Protein AF-A0A355D6F9-F1 (afdb_monomer)

Foldseek 3Di:
DDPDPVLVQQQKFKWKWAFDWDQDPNDTDTDTDTPDGRFRKDKDWDWDWDQDPVRDIDIDIDIDIGGDPVDDDDPPIWMWMQGPVRDIDIDD

Sequence (92 aa):
MNSSILGKLHKDKMTILRHEEVKVNGITKYKEVEKYVDVPCRLSKEKLSGIGNENAPILTIAHKVFTGPNVDVLEGDKLVITQKSGRIYTFK

Structure (mmCIF, N/CA/C/O backbone):
data_AF-A0A355D6F9-F1
#
_entry.id   AF-A0A355D6F9-F1
#
loop_
_atom_site.group_PDB
_atom_site.id
_atom_site.type_symbol
_atom_site.label_atom_id
_atom_site.label_alt_id
_atom_site.label_comp_id
_atom_site.label_asym_id
_atom_site.label_entity_id
_atom_site.label_seq_id
_atom_site.pdbx_PDB_ins_code
_atom_site.Cartn_x
_atom_site.Cartn_y
_atom_site.Cartn_z
_atom_site.occupancy
_atom_site.B_iso_or_equiv
_atom_site.auth_seq_id
_atom_site.auth_comp_id
_atom_site.auth_asym_id
_atom_site.auth_atom_id
_atom_site.pdbx_PDB_model_num
ATOM 1 N N . MET A 1 1 ? 2.484 -25.593 5.109 1.00 43.25 1 MET A N 1
ATOM 2 C CA . MET A 1 1 ? 1.962 -24.824 3.957 1.00 43.25 1 MET A CA 1
ATOM 3 C C . MET A 1 1 ? 3.104 -24.000 3.396 1.00 43.25 1 MET A C 1
ATOM 5 O O . MET A 1 1 ? 3.691 -23.218 4.132 1.00 43.25 1 MET A O 1
ATOM 9 N N . ASN A 1 2 ? 3.496 -24.284 2.154 1.00 45.09 2 ASN A N 1
ATOM 10 C CA . ASN A 1 2 ? 4.717 -23.785 1.524 1.00 45.09 2 ASN A CA 1
ATOM 11 C C . ASN A 1 2 ? 4.725 -22.252 1.456 1.00 45.09 2 ASN A C 1
ATOM 13 O O . ASN A 1 2 ? 4.092 -21.666 0.580 1.00 45.09 2 ASN A O 1
ATOM 17 N N . SER A 1 3 ? 5.467 -21.616 2.369 1.00 54.06 3 SER A N 1
ATOM 18 C CA . SER A 1 3 ? 5.854 -20.205 2.280 1.00 54.06 3 SER A CA 1
ATOM 19 C C . SER A 1 3 ? 6.831 -20.070 1.108 1.00 54.06 3 SER A C 1
ATOM 21 O O . SER A 1 3 ? 8.050 -20.181 1.235 1.00 54.06 3 SER A O 1
ATOM 23 N N . SER A 1 4 ? 6.217 -20.017 -0.072 1.00 65.88 4 SER A N 1
ATOM 24 C CA . SER A 1 4 ? 6.802 -20.043 -1.404 1.00 65.88 4 SER A CA 1
ATOM 25 C C . SER A 1 4 ? 7.822 -18.920 -1.569 1.00 65.88 4 SER A C 1
ATOM 27 O O . SER A 1 4 ? 7.637 -17.822 -1.047 1.00 65.88 4 SER A O 1
ATOM 29 N N . ILE A 1 5 ? 8.884 -19.185 -2.331 1.00 71.38 5 ILE A N 1
ATOM 30 C CA . ILE A 1 5 ? 9.959 -18.264 -2.751 1.00 71.38 5 ILE A CA 1
ATOM 31 C C . ILE A 1 5 ? 9.486 -16.821 -3.023 1.00 71.38 5 ILE A C 1
ATOM 33 O O . ILE A 1 5 ? 10.227 -15.877 -2.753 1.00 71.38 5 ILE A O 1
ATOM 37 N N . LEU A 1 6 ? 8.248 -16.642 -3.487 1.00 70.81 6 LEU A N 1
ATOM 38 C CA . LEU A 1 6 ? 7.593 -15.350 -3.703 1.00 70.81 6 LEU A CA 1
ATOM 39 C C . LEU A 1 6 ? 7.590 -14.437 -2.467 1.00 70.81 6 LEU A C 1
ATOM 41 O O . LEU A 1 6 ? 7.870 -13.248 -2.596 1.00 70.81 6 LEU A O 1
ATOM 45 N N . GLY A 1 7 ? 7.379 -14.977 -1.263 1.00 71.50 7 GLY A N 1
ATOM 46 C CA . GLY A 1 7 ? 7.409 -14.189 -0.026 1.00 71.50 7 GLY A CA 1
ATOM 47 C C . GLY A 1 7 ? 8.772 -13.537 0.237 1.00 71.50 7 GLY A C 1
ATOM 48 O O . GLY A 1 7 ? 8.838 -12.442 0.788 1.00 71.50 7 GLY A O 1
ATOM 49 N N . LYS A 1 8 ? 9.871 -14.140 -0.243 1.00 79.31 8 LYS A N 1
ATOM 50 C CA . LYS A 1 8 ? 11.223 -13.558 -0.135 1.00 79.31 8 LYS A CA 1
ATOM 51 C C . LYS A 1 8 ? 11.407 -12.317 -1.019 1.00 79.31 8 LYS A C 1
ATOM 53 O O . LYS A 1 8 ? 12.344 -11.547 -0.804 1.00 79.31 8 LYS A O 1
ATOM 58 N N . LEU A 1 9 ? 10.545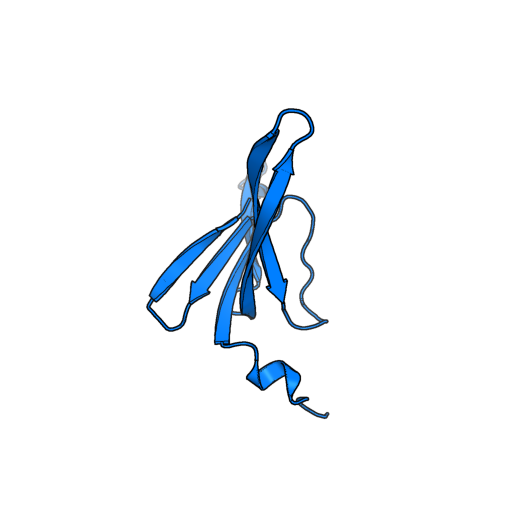 -12.121 -2.020 1.00 83.81 9 LEU A N 1
ATOM 59 C CA . LEU A 1 9 ? 10.581 -10.959 -2.909 1.00 83.81 9 LEU A CA 1
ATOM 60 C C . LEU A 1 9 ? 9.866 -9.742 -2.314 1.00 83.81 9 LEU A C 1
ATOM 62 O O . LEU A 1 9 ? 10.109 -8.629 -2.783 1.00 83.81 9 LEU A O 1
ATOM 66 N N . HIS A 1 10 ? 9.026 -9.931 -1.293 1.00 86.75 10 HIS A N 1
ATOM 67 C CA . HIS A 1 10 ? 8.363 -8.842 -0.584 1.00 86.75 10 HIS A CA 1
ATOM 68 C C . HIS A 1 10 ? 9.364 -8.160 0.351 1.00 86.75 10 HIS A C 1
ATOM 70 O O . HIS A 1 10 ? 9.681 -8.643 1.438 1.00 86.75 10 HIS A O 1
ATOM 76 N N . LYS A 1 11 ? 9.941 -7.057 -0.126 1.00 90.88 11 LYS A N 1
ATOM 77 C CA . LYS A 1 11 ? 10.980 -6.305 0.587 1.00 90.88 11 LYS A CA 1
ATOM 78 C C . LYS A 1 11 ? 10.428 -5.079 1.302 1.00 90.88 11 LYS A C 1
ATOM 80 O O . LYS A 1 11 ? 11.152 -4.528 2.121 1.00 90.88 11 LYS A O 1
ATOM 85 N N . ASP A 1 12 ? 9.197 -4.689 1.008 1.00 94.62 12 ASP A N 1
ATOM 86 C CA . ASP A 1 12 ? 8.549 -3.489 1.515 1.00 94.62 12 ASP A CA 1
ATOM 87 C C . ASP A 1 12 ? 7.360 -3.877 2.406 1.00 94.62 12 ASP A C 1
ATOM 89 O O . ASP A 1 12 ? 6.919 -5.032 2.418 1.00 94.62 12 ASP A O 1
ATOM 93 N N . LYS A 1 13 ? 6.835 -2.907 3.153 1.00 96.19 13 LYS A N 1
ATOM 94 C CA . LYS A 1 13 ? 5.589 -3.042 3.913 1.00 96.19 13 LYS A CA 1
ATOM 95 C C . LYS A 1 13 ? 4.560 -2.054 3.392 1.00 96.19 13 LYS A C 1
ATOM 97 O O . LYS A 1 13 ? 4.934 -0.949 3.013 1.00 96.19 13 LYS A O 1
ATOM 102 N N . MET A 1 14 ? 3.286 -2.426 3.397 1.00 96.75 14 MET A N 1
ATOM 103 C CA . MET A 1 14 ? 2.202 -1.516 3.040 1.00 96.75 14 MET A CA 1
ATOM 104 C C . MET A 1 14 ? 1.070 -1.503 4.062 1.00 96.75 14 MET A C 1
ATOM 106 O O . MET A 1 14 ? 0.744 -2.530 4.656 1.00 96.75 14 MET A O 1
ATOM 110 N N . THR A 1 15 ? 0.443 -0.340 4.188 1.00 97.88 15 THR A N 1
ATOM 111 C CA . THR A 1 15 ? -0.826 -0.128 4.883 1.00 97.88 15 THR A CA 1
ATOM 112 C C . THR A 1 15 ? -1.890 0.250 3.858 1.00 97.88 15 THR A C 1
ATOM 114 O O . THR A 1 15 ? -1.640 1.084 2.984 1.00 97.88 15 THR A O 1
ATOM 117 N N . ILE A 1 16 ? -3.063 -0.373 3.964 1.00 97.69 16 ILE A N 1
ATOM 118 C CA . ILE A 1 16 ? -4.231 -0.122 3.116 1.00 97.69 16 ILE A CA 1
ATOM 119 C C . ILE A 1 16 ? -5.263 0.645 3.937 1.00 97.69 16 ILE A C 1
ATOM 121 O O . ILE A 1 16 ? -5.726 0.164 4.975 1.00 97.69 16 ILE A O 1
ATOM 125 N N . LEU A 1 17 ? -5.629 1.826 3.452 1.00 97.81 17 LEU A N 1
ATOM 126 C CA . LEU A 1 17 ? -6.627 2.712 4.035 1.00 97.81 17 LEU A CA 1
ATOM 127 C C . LEU A 1 17 ? -7.829 2.788 3.094 1.00 97.81 17 LEU A C 1
ATOM 129 O O . LEU A 1 17 ? -7.689 3.231 1.954 1.00 97.81 17 LEU A O 1
ATOM 133 N N . ARG A 1 18 ? -9.008 2.402 3.580 1.00 97.00 18 ARG A N 1
ATOM 134 C CA . ARG A 1 18 ? -10.255 2.442 2.810 1.00 97.00 18 ARG A CA 1
ATOM 135 C C . ARG A 1 18 ? -11.118 3.608 3.256 1.00 97.00 18 ARG A C 1
ATOM 137 O O . ARG A 1 18 ? -11.305 3.811 4.455 1.00 97.00 18 ARG A O 1
ATOM 144 N N . HIS A 1 19 ? -11.639 4.373 2.303 1.00 95.88 19 HIS A N 1
ATOM 145 C CA . HIS A 1 19 ? -12.594 5.434 2.599 1.00 95.88 19 HIS A CA 1
ATOM 146 C C . HIS A 1 19 ? -13.991 4.833 2.748 1.00 95.88 19 HIS A C 1
ATOM 148 O O . HIS A 1 19 ? -14.580 4.381 1.770 1.00 95.88 19 HIS A O 1
ATOM 154 N N . GLU A 1 20 ? -14.513 4.801 3.970 1.00 94.75 20 GLU A N 1
ATOM 155 C CA . GLU A 1 20 ? -15.798 4.164 4.250 1.00 94.75 20 GLU A CA 1
ATOM 156 C C . GLU A 1 20 ? -16.632 4.930 5.272 1.00 94.75 20 GLU A C 1
ATOM 158 O O . GLU A 1 20 ? -16.158 5.816 5.991 1.00 94.75 20 GLU A O 1
ATOM 163 N N . GLU A 1 21 ? -17.913 4.580 5.302 1.00 93.44 21 GLU A N 1
ATOM 164 C CA . GLU A 1 21 ? -18.885 5.146 6.217 1.00 93.44 21 GLU A CA 1
ATOM 165 C C . GLU A 1 21 ? -18.744 4.532 7.616 1.00 93.44 21 GLU A C 1
ATOM 167 O O . GLU A 1 21 ? -18.805 3.318 7.800 1.00 93.44 21 GLU A O 1
ATOM 172 N N . VAL A 1 22 ? -18.600 5.387 8.625 1.00 92.19 22 VAL A N 1
ATOM 173 C CA . VAL A 1 22 ? -18.497 5.011 10.033 1.00 92.19 22 VAL A CA 1
ATOM 174 C C . VAL A 1 22 ? -19.550 5.773 10.831 1.00 92.19 22 VAL A C 1
ATOM 176 O O . VAL A 1 22 ? -19.626 7.004 10.786 1.00 92.19 22 VAL A O 1
ATOM 179 N N . LYS A 1 23 ? -20.346 5.051 11.623 1.00 90.19 23 LYS A N 1
ATOM 180 C CA . LYS A 1 23 ? -21.276 5.663 12.579 1.00 90.19 23 LYS A CA 1
ATOM 181 C C . LYS A 1 23 ? -20.533 6.050 13.849 1.00 90.19 23 LYS A C 1
ATOM 183 O O . LYS A 1 23 ? -20.032 5.193 14.570 1.00 90.19 23 LYS A O 1
ATOM 188 N N . VAL A 1 24 ? -20.499 7.345 14.148 1.00 85.62 24 VAL A N 1
ATOM 189 C CA . VAL A 1 24 ? -19.946 7.879 15.397 1.00 85.62 24 VAL A CA 1
ATOM 190 C C . VAL A 1 24 ? -21.048 8.656 16.099 1.00 85.62 24 VAL A C 1
ATOM 192 O O . VAL A 1 24 ? -21.542 9.648 15.569 1.00 85.62 24 VAL A O 1
ATOM 195 N N . ASN A 1 25 ? -21.438 8.200 17.291 1.00 84.44 25 ASN A N 1
ATOM 196 C CA . ASN A 1 25 ? -22.487 8.816 18.113 1.00 84.44 25 ASN A CA 1
ATOM 197 C C . ASN A 1 25 ? -23.827 8.981 17.367 1.00 84.44 25 ASN A C 1
ATOM 199 O O . ASN A 1 25 ? -24.466 10.024 17.447 1.00 84.44 25 ASN A O 1
ATOM 203 N N . GLY A 1 26 ? -24.224 7.969 16.590 1.00 87.38 26 GLY A N 1
ATOM 204 C CA . GLY A 1 26 ? -25.468 7.989 15.810 1.00 87.38 26 GLY A CA 1
ATOM 205 C C . GLY A 1 26 ? -25.411 8.807 14.515 1.00 87.38 26 GLY A C 1
ATOM 206 O O . GLY A 1 26 ? -26.370 8.776 13.751 1.00 87.38 26 GLY A O 1
A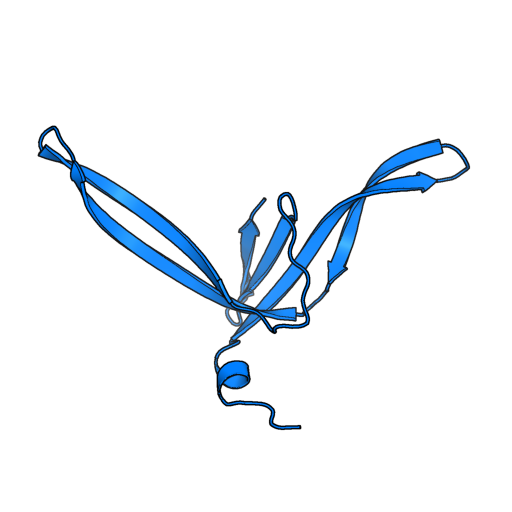TOM 207 N N . ILE A 1 27 ? -24.293 9.484 14.231 1.00 88.81 27 ILE A N 1
ATOM 208 C CA . ILE A 1 27 ? -24.093 10.259 13.003 1.00 88.81 27 ILE A CA 1
ATOM 209 C C . ILE A 1 27 ? -23.170 9.490 12.061 1.00 88.81 27 ILE A C 1
ATOM 211 O O . ILE A 1 27 ? -22.061 9.093 12.425 1.00 88.81 27 ILE A O 1
ATOM 215 N N . THR A 1 28 ? -23.634 9.321 10.830 1.00 91.25 28 THR A N 1
ATOM 216 C CA . THR A 1 28 ? -22.860 8.811 9.701 1.00 91.25 28 THR A CA 1
ATOM 217 C C . THR A 1 28 ? -21.757 9.800 9.313 1.00 91.25 28 THR A C 1
ATOM 219 O O . THR A 1 28 ? -22.027 10.971 9.044 1.00 91.25 28 THR A O 1
ATOM 222 N N . LYS A 1 29 ? -20.501 9.340 9.279 1.00 92.81 29 LYS A N 1
ATOM 223 C CA . LYS A 1 29 ? -19.345 10.113 8.800 1.00 92.81 29 LYS A CA 1
ATOM 224 C C . LYS A 1 29 ? -18.449 9.244 7.931 1.00 92.81 29 LYS A C 1
ATOM 226 O O . LYS A 1 29 ? -18.217 8.093 8.265 1.00 92.81 29 LYS A O 1
ATOM 231 N N . TYR A 1 30 ? -17.869 9.817 6.886 1.00 92.56 30 TYR A N 1
ATOM 232 C CA . TYR A 1 30 ? -16.841 9.134 6.108 1.00 92.56 30 TYR A CA 1
ATOM 233 C C . TYR A 1 30 ? -15.462 9.331 6.726 1.00 92.56 30 TYR A C 1
ATOM 235 O O . TYR A 1 30 ? -15.108 10.444 7.130 1.00 92.56 30 TYR A O 1
ATOM 243 N N . LYS A 1 31 ? -14.684 8.252 6.814 1.00 94.12 31 LYS A N 1
ATOM 244 C CA . LYS A 1 31 ? -13.310 8.272 7.325 1.00 94.12 31 LYS A CA 1
ATOM 245 C C . LYS A 1 31 ? -12.437 7.279 6.574 1.00 94.12 31 LYS A C 1
ATOM 247 O O . LYS A 1 31 ? -12.923 6.325 5.980 1.00 94.12 31 LYS A O 1
ATOM 252 N N . GLU A 1 32 ? -11.132 7.518 6.624 1.00 94.31 32 GLU A N 1
ATOM 253 C CA . GLU A 1 32 ? -10.146 6.516 6.233 1.00 94.31 32 GLU A CA 1
ATOM 254 C C . GLU A 1 32 ? -9.991 5.508 7.369 1.00 94.31 32 GLU A C 1
ATOM 256 O O . GLU A 1 32 ? -9.694 5.886 8.504 1.00 94.31 32 GLU A O 1
ATOM 261 N N . VAL A 1 33 ? -10.227 4.239 7.057 1.00 95.94 33 VAL A N 1
ATOM 262 C CA . VAL A 1 33 ? -10.133 3.125 7.996 1.00 95.94 33 VAL A CA 1
ATOM 263 C C . VAL A 1 33 ? -9.019 2.196 7.540 1.00 95.94 33 VAL A C 1
ATOM 265 O O . VAL A 1 33 ? -8.968 1.791 6.378 1.00 95.94 33 VAL A O 1
ATOM 268 N N . GLU A 1 34 ? -8.120 1.853 8.457 1.00 96.94 34 GLU A N 1
ATOM 269 C CA . GLU A 1 34 ? -7.066 0.871 8.213 1.00 96.94 34 GLU A CA 1
ATOM 270 C C . GLU A 1 34 ? -7.686 -0.515 8.034 1.00 96.94 34 GLU A C 1
ATOM 272 O O . GLU A 1 34 ? -8.299 -1.062 8.951 1.00 96.94 34 GLU A O 1
ATOM 277 N N . LYS A 1 35 ? -7.544 -1.085 6.836 1.00 96.62 35 LYS A N 1
ATOM 278 C CA . LYS A 1 35 ? -8.008 -2.446 6.532 1.00 96.62 35 LYS A CA 1
ATOM 279 C C . LYS A 1 35 ? -6.914 -3.473 6.725 1.00 96.62 35 LYS A C 1
ATOM 281 O O . LYS A 1 35 ? -7.160 -4.560 7.238 1.00 96.62 35 LYS A O 1
ATOM 286 N N . TYR A 1 36 ? -5.701 -3.097 6.343 1.00 96.88 36 TYR A N 1
ATOM 287 C CA . TYR A 1 36 ? -4.522 -3.924 6.489 1.00 96.88 36 TYR A CA 1
ATOM 288 C C . TYR A 1 36 ? -3.336 -3.053 6.878 1.00 96.88 36 TY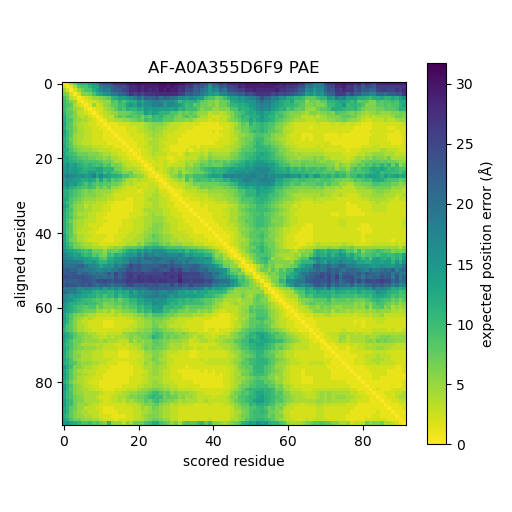R A C 1
ATOM 290 O O . TYR A 1 36 ? -3.148 -1.979 6.310 1.00 96.88 36 TYR A O 1
ATOM 298 N N . VAL A 1 37 ? -2.522 -3.532 7.814 1.00 96.50 37 VAL A N 1
ATOM 299 C CA . VAL A 1 37 ? -1.357 -2.813 8.339 1.00 96.50 37 VAL A CA 1
ATOM 300 C C . VAL A 1 37 ? -0.131 -3.706 8.210 1.00 96.50 37 VAL A C 1
ATOM 302 O O . VAL A 1 37 ? -0.213 -4.912 8.444 1.00 96.50 37 VAL A O 1
ATOM 305 N N . ASP A 1 38 ? 1.005 -3.112 7.842 1.00 94.88 38 ASP A N 1
ATOM 306 C CA . ASP A 1 38 ? 2.306 -3.788 7.782 1.00 94.88 38 ASP A CA 1
ATOM 307 C C . 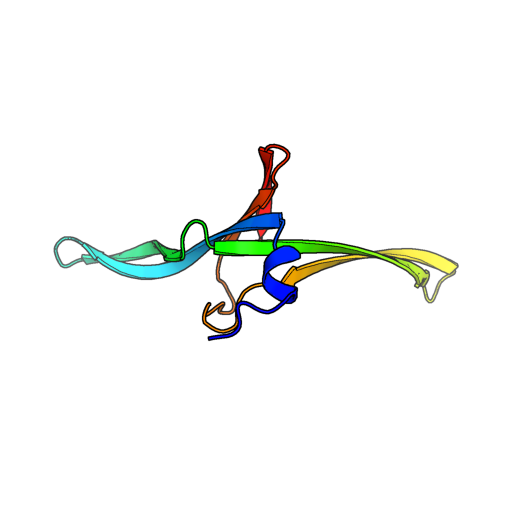ASP A 1 38 ? 2.362 -5.023 6.860 1.00 94.88 38 ASP A C 1
ATOM 309 O O . ASP A 1 38 ? 3.171 -5.938 7.045 1.00 94.88 38 ASP A O 1
ATOM 313 N N . VAL A 1 39 ? 1.544 -5.036 5.806 1.00 94.94 39 VAL A N 1
ATOM 314 C CA . VAL A 1 39 ? 1.473 -6.150 4.860 1.00 94.94 39 VAL A CA 1
ATOM 315 C C . VAL A 1 39 ? 2.757 -6.237 4.032 1.00 94.94 39 VAL A C 1
ATOM 317 O O . VAL A 1 39 ? 3.126 -5.255 3.381 1.00 94.94 39 VAL A O 1
ATOM 320 N N . PRO A 1 40 ? 3.425 -7.406 3.971 1.00 94.69 40 PRO A N 1
ATOM 321 C CA . PRO A 1 40 ? 4.568 -7.601 3.088 1.00 94.69 40 PRO A CA 1
ATOM 322 C C . PRO A 1 40 ? 4.186 -7.378 1.62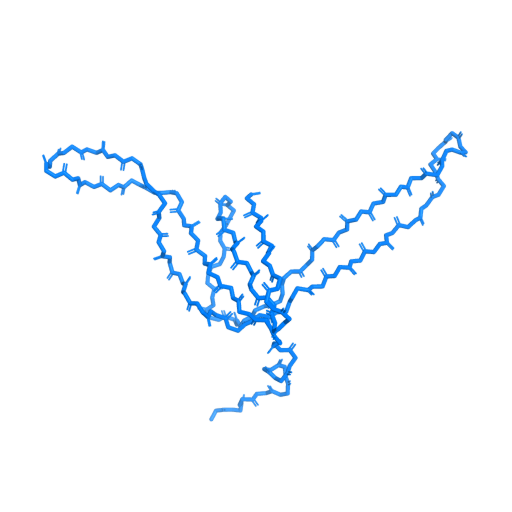2 1.00 94.69 40 PRO A C 1
ATOM 324 O O . PRO A 1 40 ? 3.264 -8.011 1.099 1.00 94.69 40 PRO A O 1
ATOM 327 N N . CYS A 1 41 ? 4.925 -6.508 0.942 1.00 94.94 41 CYS A N 1
ATOM 328 C CA . CYS A 1 41 ? 4.717 -6.203 -0.468 1.00 94.94 41 CYS A CA 1
ATOM 329 C C . CYS A 1 41 ? 6.040 -5.913 -1.195 1.00 94.94 41 CYS A C 1
ATOM 331 O O . CYS A 1 41 ? 7.131 -5.933 -0.615 1.00 94.94 41 CYS A O 1
ATOM 333 N N . ARG A 1 42 ? 5.951 -5.657 -2.500 1.00 94.19 42 ARG A N 1
ATOM 334 C CA . ARG A 1 42 ? 7.051 -5.135 -3.315 1.00 94.19 42 ARG A CA 1
ATOM 335 C C . ARG A 1 42 ? 6.528 -4.049 -4.242 1.00 94.19 42 ARG A C 1
ATOM 337 O O . ARG A 1 42 ? 5.690 -4.336 -5.097 1.00 94.19 42 ARG A O 1
ATOM 344 N N . LEU A 1 43 ? 7.082 -2.844 -4.132 1.00 94.12 43 LEU A N 1
ATOM 345 C CA . LEU A 1 43 ? 6.847 -1.779 -5.104 1.00 94.12 43 LEU A CA 1
ATOM 346 C C . LEU A 1 43 ? 7.815 -1.926 -6.284 1.00 94.12 43 LEU A C 1
ATOM 348 O O . LEU A 1 43 ? 9.031 -1.798 -6.133 1.00 94.12 43 LEU A O 1
ATOM 352 N N . SER A 1 44 ? 7.274 -2.176 -7.474 1.00 91.06 44 SER A N 1
ATOM 353 C CA . SER A 1 44 ? 8.013 -2.151 -8.736 1.00 91.06 44 SER A CA 1
ATOM 354 C C . SER A 1 44 ? 7.734 -0.856 -9.490 1.00 91.06 44 SER A C 1
ATOM 356 O O . SER A 1 44 ? 6.592 -0.401 -9.562 1.00 91.06 44 SER A O 1
ATOM 358 N N . LYS A 1 45 ? 8.787 -0.272 -10.063 1.00 88.06 45 LYS A N 1
ATOM 359 C CA . LYS A 1 45 ? 8.724 0.940 -10.881 1.00 88.06 45 LYS A CA 1
ATOM 360 C C . LYS A 1 45 ? 9.231 0.608 -12.270 1.00 88.06 45 LYS A C 1
ATOM 362 O O . LYS A 1 45 ? 10.390 0.232 -12.419 1.00 88.06 45 LYS A O 1
ATOM 367 N N . GLU A 1 46 ? 8.373 0.757 -13.264 1.00 81.12 46 GLU A N 1
ATOM 368 C CA . GLU A 1 46 ? 8.718 0.563 -14.666 1.00 81.12 46 GLU A CA 1
ATOM 369 C C . GLU A 1 46 ? 8.679 1.918 -15.372 1.00 81.12 46 GLU A C 1
ATOM 371 O O . GLU A 1 46 ? 7.700 2.662 -15.286 1.00 81.12 46 GLU A O 1
ATOM 376 N N . LYS A 1 47 ? 9.780 2.254 -16.047 1.00 75.44 47 LYS A N 1
ATOM 377 C CA . LYS A 1 47 ? 9.904 3.456 -16.867 1.00 75.44 47 LYS A CA 1
ATOM 378 C C . LYS A 1 47 ? 9.814 3.024 -18.325 1.00 75.44 47 LYS A C 1
ATOM 380 O O . LYS A 1 47 ? 10.714 2.347 -18.811 1.00 75.44 47 LYS A O 1
ATOM 385 N N . LEU A 1 48 ? 8.735 3.398 -18.998 1.00 72.50 48 LEU A N 1
ATOM 386 C CA . LEU A 1 48 ? 8.513 3.119 -20.411 1.00 72.50 48 LEU A CA 1
ATOM 387 C C . LEU A 1 48 ? 8.788 4.406 -21.191 1.00 72.50 48 LEU A C 1
ATOM 389 O O . LEU A 1 48 ? 8.124 5.422 -20.992 1.00 72.50 48 LEU A O 1
ATOM 393 N N . SER A 1 49 ? 9.813 4.377 -22.037 1.00 68.94 49 SER A N 1
ATOM 394 C CA . SER A 1 49 ? 10.130 5.453 -22.977 1.00 68.94 49 SER A CA 1
ATOM 395 C C . SER A 1 49 ? 9.662 5.056 -24.371 1.00 68.94 49 SER A C 1
ATOM 397 O O . SER A 1 49 ? 9.995 3.963 -24.827 1.00 68.94 49 SER A O 1
ATOM 399 N N . GLY A 1 50 ? 8.930 5.940 -25.046 1.00 67.44 50 GLY A N 1
ATOM 400 C CA . GLY A 1 50 ? 8.472 5.740 -26.420 1.00 67.44 50 GLY A CA 1
ATOM 401 C C . GLY A 1 50 ? 8.601 7.007 -27.262 1.00 67.44 50 GLY A C 1
ATOM 402 O O . GLY A 1 50 ? 8.809 8.101 -26.735 1.00 67.44 50 GLY A O 1
ATOM 403 N N . ILE A 1 51 ? 8.470 6.850 -28.578 1.00 57.00 51 ILE A N 1
ATOM 404 C CA . ILE A 1 51 ? 8.330 7.961 -29.523 1.00 57.00 51 ILE A CA 1
ATOM 405 C C . ILE A 1 51 ? 6.827 8.132 -29.757 1.00 57.00 51 ILE A C 1
ATOM 407 O O . ILE A 1 51 ? 6.163 7.187 -30.179 1.00 57.00 51 ILE A O 1
ATOM 411 N N . GLY A 1 52 ? 6.281 9.296 -29.405 1.00 66.06 52 GLY A N 1
ATOM 412 C CA . GLY A 1 52 ? 4.882 9.629 -29.659 1.00 66.06 52 GLY A CA 1
ATOM 413 C C . GLY A 1 52 ? 4.606 9.894 -31.137 1.00 66.06 52 GLY A C 1
ATOM 414 O O . GLY A 1 52 ? 5.527 10.048 -31.936 1.00 66.06 52 GLY A O 1
ATOM 415 N N . ASN A 1 53 ? 3.324 10.015 -31.482 1.00 71.44 53 ASN A N 1
ATOM 416 C CA . ASN A 1 53 ? 2.843 10.186 -32.861 1.00 71.44 53 ASN A CA 1
ATOM 417 C C . ASN A 1 53 ? 3.415 11.427 -33.590 1.00 71.44 53 ASN A C 1
ATOM 419 O O . ASN A 1 53 ? 3.304 11.516 -34.807 1.00 71.44 53 ASN A O 1
ATOM 423 N N . GLU A 1 54 ? 4.047 12.359 -32.867 1.00 73.56 54 GLU A N 1
ATOM 424 C CA . GLU A 1 54 ? 4.579 13.633 -33.377 1.00 73.56 54 GLU A CA 1
ATOM 425 C C . GLU A 1 54 ? 6.105 13.783 -33.185 1.00 73.56 54 GLU A C 1
ATOM 427 O O . GLU A 1 54 ? 6.613 14.894 -33.067 1.00 73.56 54 GLU A O 1
ATOM 432 N N . ASN A 1 55 ? 6.866 12.681 -33.101 1.00 68.38 55 ASN A N 1
ATOM 433 C CA . ASN A 1 55 ? 8.314 12.682 -32.792 1.00 68.38 55 ASN A CA 1
ATOM 434 C C . ASN A 1 55 ? 8.690 13.278 -31.417 1.00 68.38 55 ASN A C 1
ATOM 436 O O . ASN A 1 55 ? 9.871 13.454 -31.116 1.00 68.38 55 ASN A O 1
ATOM 440 N N . ALA A 1 56 ? 7.711 13.539 -30.547 1.00 76.88 56 ALA A N 1
ATOM 441 C CA . ALA A 1 56 ? 7.955 13.923 -29.164 1.00 76.88 56 ALA A CA 1
ATOM 442 C C . ALA A 1 56 ? 8.225 12.676 -28.297 1.00 76.88 56 ALA A C 1
ATOM 444 O O . ALA A 1 56 ? 7.481 11.692 -28.390 1.00 76.88 56 ALA A O 1
ATOM 445 N N . PRO A 1 57 ? 9.255 12.682 -27.432 1.00 74.62 57 PRO A N 1
ATOM 446 C CA . PRO A 1 57 ? 9.475 11.591 -26.492 1.00 74.62 57 PRO A CA 1
ATOM 447 C C . PRO A 1 57 ? 8.333 11.546 -25.470 1.00 74.62 57 PRO A C 1
ATOM 449 O O . PRO A 1 57 ? 8.089 12.515 -24.753 1.00 74.62 57 PRO A O 1
ATOM 452 N N . ILE A 1 58 ? 7.655 10.401 -25.374 1.00 79.31 58 ILE A N 1
ATOM 453 C CA . ILE A 1 58 ? 6.657 10.142 -24.335 1.00 79.31 58 ILE A CA 1
ATOM 454 C C . ILE A 1 58 ? 7.325 9.330 -23.233 1.00 79.31 58 ILE A C 1
ATOM 456 O O . ILE A 1 58 ? 7.936 8.284 -23.476 1.00 79.31 58 ILE A O 1
ATOM 460 N N . LEU A 1 59 ? 7.196 9.825 -22.004 1.00 78.25 59 LEU A N 1
ATOM 461 C CA . LEU A 1 59 ? 7.636 9.132 -20.808 1.00 78.25 59 LEU A CA 1
ATOM 462 C C . LEU A 1 59 ? 6.424 8.664 -20.003 1.00 78.25 59 LEU A C 1
ATOM 464 O O . LEU A 1 59 ? 5.720 9.476 -19.408 1.00 78.25 59 LEU A O 1
ATOM 468 N N . THR A 1 60 ? 6.230 7.352 -19.921 1.00 80.75 60 THR A N 1
ATOM 469 C CA . THR A 1 60 ? 5.209 6.738 -19.069 1.00 80.75 60 THR A CA 1
ATOM 470 C C . THR A 1 60 ? 5.883 6.054 -17.884 1.00 80.75 60 THR A C 1
ATOM 472 O O . THR A 1 60 ? 6.796 5.244 -18.050 1.00 80.75 60 THR A O 1
ATOM 475 N N . ILE A 1 61 ? 5.447 6.380 -16.666 1.00 82.12 61 ILE A N 1
ATOM 476 C CA . ILE A 1 61 ? 5.936 5.743 -15.438 1.00 82.12 61 ILE A CA 1
ATOM 477 C C . ILE A 1 61 ? 4.801 4.912 -14.855 1.00 82.12 61 ILE A C 1
ATOM 479 O O . ILE A 1 61 ? 3.805 5.458 -14.385 1.00 82.12 61 ILE A O 1
ATOM 483 N N . ALA A 1 62 ? 4.970 3.594 -14.863 1.00 86.44 62 ALA A N 1
ATOM 484 C CA . ALA A 1 62 ? 4.028 2.661 -14.267 1.00 86.44 62 ALA A CA 1
ATOM 485 C C . ALA A 1 62 ? 4.552 2.179 -12.909 1.00 86.44 62 ALA A C 1
ATOM 487 O O . ALA A 1 62 ? 5.721 1.810 -12.761 1.00 86.44 62 ALA A O 1
ATOM 488 N N . HIS A 1 63 ? 3.668 2.159 -11.915 1.00 91.06 63 HIS A N 1
ATOM 489 C CA . HIS A 1 63 ? 3.939 1.603 -10.594 1.00 91.06 63 HIS A CA 1
ATOM 490 C C . HIS A 1 63 ? 3.091 0.346 -10.417 1.00 91.06 63 HIS A C 1
ATOM 492 O O . HIS A 1 63 ? 1.885 0.380 -10.640 1.00 91.06 63 HIS A O 1
ATOM 498 N N . LYS A 1 64 ? 3.720 -0.765 -10.030 1.00 93.00 64 LYS A N 1
ATOM 499 C CA . LYS A 1 64 ? 3.038 -2.035 -9.746 1.00 93.00 64 LYS A CA 1
ATOM 500 C C . LYS A 1 64 ? 3.348 -2.455 -8.317 1.00 93.00 64 LYS A C 1
ATOM 502 O O . LYS A 1 64 ? 4.511 -2.434 -7.913 1.00 93.00 64 LYS A O 1
ATOM 507 N N . VAL A 1 65 ? 2.326 -2.856 -7.571 1.00 94.06 65 VAL A N 1
ATOM 508 C CA . VAL A 1 65 ? 2.467 -3.364 -6.202 1.00 94.06 65 VAL A CA 1
ATOM 509 C C . VAL A 1 65 ? 2.152 -4.850 -6.208 1.00 94.06 65 VAL A C 1
ATOM 511 O O . VAL A 1 65 ? 1.089 -5.261 -6.659 1.00 94.06 65 VAL A O 1
ATOM 514 N N . PHE A 1 66 ? 3.088 -5.657 -5.719 1.00 93.00 66 PHE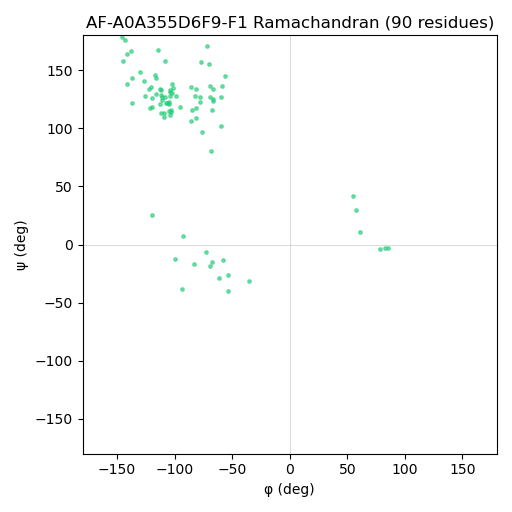 A N 1
ATOM 515 C CA . PHE A 1 66 ? 2.895 -7.094 -5.542 1.00 93.00 66 PHE A CA 1
ATOM 516 C C . PHE A 1 66 ? 2.677 -7.389 -4.061 1.00 93.00 66 PHE A C 1
ATOM 518 O O . PHE A 1 66 ? 3.450 -6.911 -3.227 1.00 93.00 66 PHE A O 1
ATOM 525 N N . THR A 1 67 ? 1.646 -8.165 -3.733 1.00 93.19 67 THR A N 1
ATOM 526 C CA . THR A 1 67 ? 1.320 -8.566 -2.360 1.00 93.19 67 THR A CA 1
ATOM 527 C C . THR A 1 67 ? 0.801 -10.007 -2.305 1.00 93.19 67 THR A C 1
ATOM 529 O O . THR A 1 67 ? 0.708 -10.685 -3.327 1.00 93.19 67 THR A O 1
ATOM 532 N N . GLY A 1 68 ? 0.548 -10.513 -1.097 1.00 87.38 68 GLY A N 1
ATOM 533 C CA . GLY A 1 68 ? 0.047 -11.866 -0.880 1.00 87.38 68 GLY A CA 1
ATOM 534 C C . GLY A 1 68 ? -1.405 -12.039 -1.349 1.00 87.38 68 GLY A C 1
ATOM 535 O O . GLY A 1 68 ? -2.167 -11.078 -1.347 1.00 87.38 68 GLY A O 1
ATOM 536 N N . PRO A 1 69 ? -1.821 -13.271 -1.686 1.00 87.25 69 PRO A N 1
ATOM 537 C CA . PRO A 1 69 ? -3.145 -13.544 -2.258 1.00 87.25 69 PRO A CA 1
ATOM 538 C C . PRO A 1 69 ? -4.316 -13.315 -1.290 1.00 87.25 69 PRO A C 1
ATOM 540 O O . PRO A 1 69 ? -5.456 -13.248 -1.724 1.00 87.25 69 PRO A O 1
ATOM 543 N N . ASN A 1 70 ? -4.047 -13.205 0.013 1.00 87.81 70 ASN A N 1
ATOM 544 C CA . ASN A 1 70 ? -5.075 -13.036 1.048 1.00 87.81 70 ASN A CA 1
ATOM 545 C C . ASN A 1 70 ? -5.349 -11.559 1.389 1.00 87.81 70 ASN A C 1
ATOM 547 O O . ASN A 1 70 ? -6.020 -11.272 2.379 1.00 87.81 70 ASN A O 1
ATOM 551 N N . VAL A 1 71 ? -4.765 -10.628 0.634 1.00 91.50 71 VAL A N 1
ATOM 552 C CA . VAL A 1 71 ? -4.886 -9.188 0.865 1.00 91.50 71 VAL A CA 1
ATOM 553 C C . VAL A 1 71 ? -5.863 -8.625 -0.155 1.00 91.50 71 VAL A C 1
ATOM 555 O O . VAL A 1 71 ? -5.581 -8.642 -1.351 1.00 91.50 71 VAL A O 1
ATOM 558 N N . ASP A 1 72 ? -7.004 -8.140 0.324 1.00 93.81 72 ASP A N 1
ATOM 559 C CA . ASP A 1 72 ? -8.044 -7.552 -0.513 1.00 93.81 72 ASP A CA 1
ATOM 560 C C . ASP A 1 72 ? -7.765 -6.063 -0.752 1.00 93.81 72 ASP A C 1
ATOM 562 O O . ASP A 1 72 ? -7.916 -5.235 0.150 1.00 93.81 72 ASP A O 1
ATOM 566 N N . VAL A 1 73 ? -7.328 -5.738 -1.968 1.00 94.44 73 VAL A N 1
ATOM 567 C CA . VAL A 1 73 ? -7.102 -4.363 -2.428 1.00 94.44 73 VAL A CA 1
ATOM 568 C C . VAL A 1 73 ? -8.244 -3.987 -3.363 1.00 94.44 73 VAL A C 1
ATOM 570 O O . VAL A 1 73 ? -8.418 -4.628 -4.399 1.00 94.44 73 VAL A O 1
ATOM 573 N N . LEU A 1 74 ? -8.991 -2.938 -3.023 1.00 95.31 74 LEU A N 1
ATOM 574 C CA . LEU A 1 74 ? -10.104 -2.443 -3.829 1.00 95.31 74 LEU A CA 1
ATOM 575 C C . LEU A 1 74 ? -9.760 -1.116 -4.507 1.00 95.31 74 LEU A C 1
ATOM 577 O O . LEU A 1 74 ? -8.880 -0.371 -4.074 1.00 95.31 74 LEU A O 1
ATOM 581 N N . GLU A 1 75 ? -10.475 -0.813 -5.588 1.00 94.19 75 GLU A N 1
ATOM 582 C CA . GLU A 1 75 ? -10.393 0.497 -6.231 1.00 94.19 75 GLU A CA 1
ATOM 583 C C . GLU A 1 75 ? -10.781 1.607 -5.241 1.00 94.19 75 GLU A C 1
ATOM 585 O O . GLU A 1 75 ? -11.737 1.473 -4.475 1.00 94.19 75 GLU A O 1
ATOM 590 N N . GLY A 1 76 ? -10.011 2.697 -5.240 1.00 94.50 76 GLY A 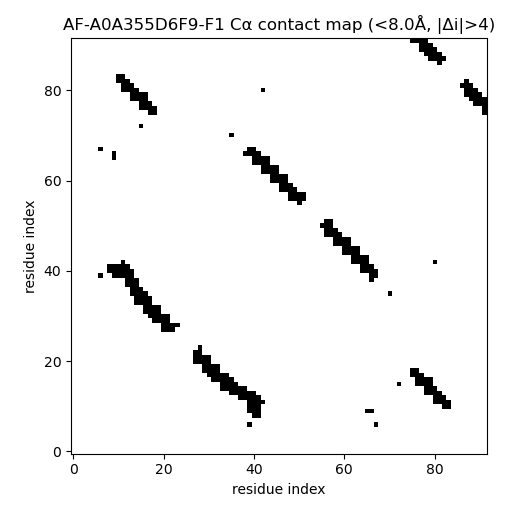N 1
ATOM 591 C CA . GLY A 1 76 ? -10.162 3.802 -4.291 1.00 94.50 76 GLY A CA 1
ATOM 592 C C . GLY A 1 76 ? -9.478 3.587 -2.935 1.00 94.50 76 GLY A C 1
ATOM 593 O O . GLY A 1 76 ? -9.475 4.506 -2.112 1.00 94.50 76 GLY A O 1
ATOM 594 N N . ASP A 1 77 ? -8.869 2.420 -2.684 1.00 97.12 77 ASP A N 1
ATOM 595 C CA . ASP A 1 77 ? -8.013 2.238 -1.513 1.00 97.12 77 ASP A CA 1
ATOM 596 C C . ASP A 1 77 ? -6.750 3.095 -1.623 1.00 97.12 77 ASP A C 1
ATOM 598 O O . ASP A 1 77 ? -6.021 3.081 -2.618 1.00 97.12 77 ASP A O 1
ATOM 602 N N . LYS A 1 78 ? -6.422 3.776 -0.528 1.00 97.44 78 LYS A N 1
ATOM 603 C CA . LYS A 1 78 ? -5.130 4.430 -0.380 1.00 97.44 78 LYS A CA 1
ATOM 604 C C . LYS A 1 78 ? -4.094 3.413 0.084 1.00 97.44 78 LYS A C 1
ATOM 606 O O . LYS A 1 78 ? -4.252 2.779 1.127 1.00 97.44 78 LYS A O 1
ATOM 611 N N . LEU A 1 79 ? -2.981 3.336 -0.641 1.00 97.31 79 LEU A N 1
ATOM 612 C CA . LEU A 1 79 ? -1.831 2.505 -0.293 1.00 97.31 79 LEU A CA 1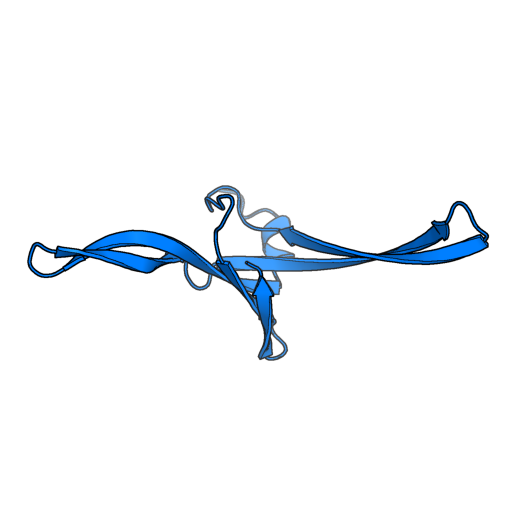
ATOM 613 C C . LEU A 1 79 ? -0.696 3.375 0.244 1.00 97.31 79 LEU A C 1
ATOM 615 O O . LEU A 1 79 ? -0.207 4.262 -0.455 1.00 97.31 79 LEU A O 1
ATOM 619 N N . VAL A 1 80 ? -0.239 3.088 1.460 1.00 97.88 80 VAL A N 1
ATOM 620 C CA . VAL A 1 80 ? 0.958 3.696 2.057 1.00 97.88 80 VAL A CA 1
ATOM 621 C C . VAL A 1 80 ? 2.043 2.634 2.128 1.00 97.88 80 VAL A C 1
ATOM 623 O O . VAL A 1 80 ? 1.936 1.695 2.908 1.00 97.88 80 VAL A O 1
ATOM 626 N N . ILE A 1 81 ? 3.080 2.761 1.303 1.00 97.38 81 ILE A N 1
ATOM 627 C CA . ILE A 1 81 ? 4.163 1.781 1.183 1.00 97.38 81 ILE A CA 1
ATOM 628 C C . ILE A 1 81 ? 5.433 2.332 1.815 1.00 97.38 81 ILE A C 1
ATOM 630 O O . ILE A 1 81 ? 5.968 3.344 1.362 1.00 97.38 81 ILE A O 1
ATOM 634 N N . THR A 1 82 ? 5.961 1.609 2.793 1.00 97.62 82 THR A N 1
ATOM 635 C CA . THR A 1 82 ? 7.231 1.885 3.459 1.00 97.62 82 THR A CA 1
ATOM 636 C C . THR A 1 82 ? 8.288 0.907 2.962 1.00 97.62 82 THR A C 1
ATOM 638 O O . THR A 1 82 ? 8.213 -0.304 3.189 1.00 97.62 82 THR A O 1
ATOM 641 N N . GLN A 1 83 ? 9.302 1.430 2.279 1.00 94.38 83 GLN A N 1
ATOM 642 C CA . GLN A 1 83 ? 10.453 0.640 1.854 1.00 94.38 83 GLN A CA 1
ATOM 643 C C . GLN A 1 83 ? 11.408 0.383 3.020 1.00 94.38 83 GLN A C 1
ATOM 645 O O . GLN A 1 83 ? 11.511 1.190 3.942 1.00 94.38 83 GLN A O 1
ATOM 650 N N . LYS A 1 84 ? 12.220 -0.679 2.930 1.00 88.88 84 LYS A N 1
ATOM 651 C CA . LYS A 1 84 ? 13.320 -0.940 3.887 1.00 88.88 84 LYS A CA 1
ATOM 652 C C . LYS A 1 84 ? 14.298 0.226 4.061 1.00 88.88 84 LYS A C 1
ATOM 654 O O . LYS A 1 84 ? 14.925 0.335 5.104 1.00 88.88 84 LYS A O 1
ATOM 659 N N . SER A 1 85 ? 14.433 1.081 3.048 1.00 91.44 85 SER A N 1
ATOM 660 C CA . SER A 1 85 ? 15.255 2.295 3.101 1.00 91.44 85 SER A CA 1
ATOM 661 C C . SER A 1 85 ? 14.651 3.420 3.954 1.00 91.44 85 SER A C 1
ATOM 663 O O . SER A 1 85 ? 15.292 4.451 4.120 1.00 91.44 85 SER A O 1
ATOM 665 N N . GLY A 1 86 ? 13.415 3.262 4.440 1.00 92.62 86 GLY A N 1
ATOM 666 C CA . GLY A 1 86 ? 12.651 4.296 5.141 1.00 92.62 86 GLY A CA 1
ATOM 667 C C . GLY A 1 86 ? 11.872 5.235 4.215 1.00 92.62 86 GLY A C 1
ATOM 668 O O . GLY A 1 86 ? 11.139 6.095 4.693 1.00 92.62 86 GLY A O 1
ATOM 669 N N . ARG A 1 87 ? 11.990 5.087 2.888 1.00 95.00 87 ARG A N 1
ATOM 670 C CA . ARG A 1 87 ? 11.192 5.875 1.937 1.00 95.00 87 ARG A CA 1
ATOM 671 C C . ARG A 1 87 ? 9.725 5.465 1.985 1.00 95.00 87 ARG A C 1
ATOM 673 O O . ARG A 1 87 ? 9.424 4.273 1.949 1.00 95.00 87 ARG A O 1
ATOM 680 N N . ILE A 1 88 ? 8.841 6.460 1.976 1.00 96.44 88 ILE A N 1
ATOM 681 C CA . ILE A 1 88 ? 7.389 6.273 1.988 1.00 96.44 88 ILE A CA 1
ATOM 682 C C . ILE A 1 88 ? 6.809 6.711 0.641 1.00 96.44 88 ILE A C 1
ATOM 684 O O . ILE A 1 88 ? 7.151 7.778 0.128 1.00 96.44 88 ILE A O 1
ATOM 688 N N . TYR A 1 89 ? 5.934 5.885 0.072 1.00 95.38 89 TYR A N 1
ATOM 689 C CA . TYR A 1 89 ? 5.151 6.182 -1.125 1.00 95.38 89 TYR A CA 1
ATOM 690 C C . TYR A 1 89 ? 3.664 6.093 -0.804 1.00 95.38 89 TYR A C 1
ATOM 692 O O . TYR A 1 89 ? 3.235 5.129 -0.177 1.00 95.38 89 TYR A O 1
ATOM 700 N N . THR A 1 90 ? 2.886 7.062 -1.280 1.00 96.38 90 THR A N 1
ATOM 701 C CA . THR A 1 90 ? 1.431 7.081 -1.104 1.00 96.38 90 THR A CA 1
ATOM 702 C C . THR A 1 90 ? 0.751 7.060 -2.465 1.00 96.38 90 THR A C 1
ATOM 704 O O . THR A 1 90 ? 1.026 7.925 -3.296 1.00 96.38 90 THR A O 1
ATOM 707 N N . PHE A 1 91 ? -0.147 6.099 -2.667 1.00 93.75 91 PHE A N 1
ATOM 708 C CA . PHE A 1 91 ? -1.016 5.979 -3.839 1.00 93.75 91 PHE A CA 1
ATOM 709 C C . PHE A 1 91 ? -2.474 6.121 -3.395 1.00 93.75 91 PHE A C 1
ATOM 711 O O . PHE A 1 91 ? -2.809 5.695 -2.290 1.00 93.75 91 PHE A O 1
ATOM 718 N N . LYS A 1 92 ? -3.306 6.764 -4.214 1.00 88.19 92 LYS A N 1
ATOM 719 C CA . LYS A 1 92 ? -4.738 6.988 -3.989 1.00 88.19 92 LYS A CA 1
ATOM 720 C C . LYS A 1 92 ? -5.486 6.732 -5.285 1.00 88.19 92 LYS A C 1
ATO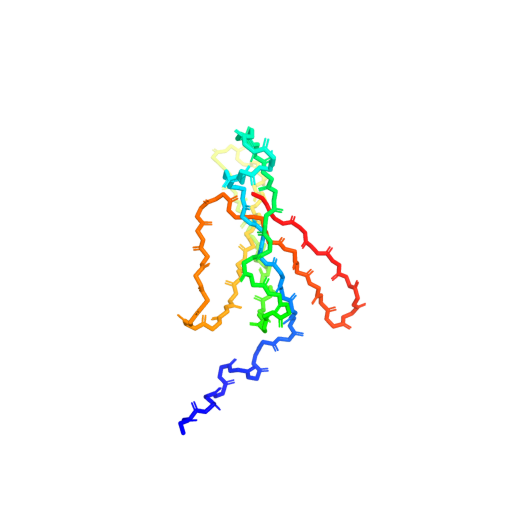M 722 O O . LYS A 1 92 ? -4.856 6.986 -6.338 1.00 88.19 92 LYS A O 1
#

Mean predicted aligned error: 7.22 Å

Nearest PDB structures (foldseek):
  7kjk-assembly1_A4  TM=4.341E-01  e=1.277E+00  Vibrio phage XM1
  6u3y-assembly1_A  TM=4.353E-01  e=2.318E+00  Staphylococcus aureus
  3ua0-assembly1_B-2  TM=3.781E-01  e=8.974E+00  Bombyx mori
  4tw1-assembly1_F  TM=3.234E-01  e=8.501E+00  Staphylococcus aureus subsp. aureus USA300_TCH1516
  7b7p-assembly2_B  TM=2.173E-01  e=4.205E+00  Streptococcus sanguinis

Secondary structure (DSSP, 8-state):
----GGGGG--EEEEEEEEEEEEETTEEEEEEEEEEEEEEEEEEEEEEEEE-TTSPEEEEEEEEEEE-TT----TT-EEEEE-TTS-EEEE-

Radius of gyration: 17.61 Å; Cα contacts (8 Å, |Δi|>4): 164; chains: 1; bounding box: 41×39×52 Å

Solvent-accessible surface area (backbone atoms only — not comparable to full-atom values): 5673 Å² total; per-residue (Å²): 132,85,86,47,77,69,62,75,62,37,64,22,29,28,31,36,32,37,75,43,83,42,76,55,94,90,41,82,41,78,44,78,40,80,77,42,71,72,39,58,16,29,84,45,79,48,80,47,78,47,76,40,102,78,78,44,78,40,78,46,79,49,79,47,79,48,66,58,93,88,62,90,81,58,92,76,38,28,39,42,36,40,36,80,86,69,50,73,48,80,48,108

pLDDT: mean 87.13, std 11.98, range [43.25, 97.88]